Protein AF-A0A348PH36-F1 (afdb_monomer_lite)

Radius of gyration: 28.59 Å; chains: 1; bounding box: 39×39×92 Å

Foldseek 3Di:
DDDDDDDDDDDDDDDPDDDDDDDDDPDPPPDDPDPPDPDPDDDCVPHPVVVCVVPPCQQADDDPVSDPQQAHDPDPVSPVVGGD

pLDDT: mean 79.33, std 18.73, range [44.28, 98.31]

Sequence (84 aa):
MAPPLLLALRAAAVAVGGSAAAMGAWGDVGTLAPALRSAPAVDFTRDIAPVLAARCFQCHGPDASSRKSGLRLDTRDGALKGGK

Structure (mmCIF, N/CA/C/O backbone):
data_AF-A0A348PH36-F1
#
_entry.id   AF-A0A348PH36-F1
#
loop_
_atom_site.group_PDB
_atom_site.id
_atom_site.type_symbol
_atom_site.label_atom_id
_atom_site.label_alt_id
_atom_site.label_comp_id
_atom_site.label_asym_id
_atom_site.label_entity_id
_atom_site.label_seq_id
_atom_site.pdbx_PDB_ins_code
_atom_site.Cartn_x
_atom_site.Cartn_y
_atom_site.Cartn_z
_atom_site.occupancy
_atom_site.B_iso_or_equiv
_atom_site.auth_seq_id
_atom_site.auth_comp_id
_atom_site.auth_asym_id
_atom_site.auth_atom_id
_atom_site.pdbx_PDB_model_num
ATOM 1 N N . MET A 1 1 ? -7.524 16.100 -76.044 1.00 44.28 1 MET A N 1
ATOM 2 C CA . MET A 1 1 ? -6.650 17.286 -75.937 1.00 44.28 1 MET A CA 1
ATOM 3 C C . MET A 1 1 ? -5.963 17.227 -74.570 1.00 44.28 1 MET A C 1
ATOM 5 O O . MET A 1 1 ? -6.597 17.548 -73.578 1.00 44.28 1 MET A O 1
ATOM 9 N N . ALA A 1 2 ? -4.746 16.675 -74.496 1.00 50.22 2 ALA A N 1
ATOM 10 C CA . ALA A 1 2 ? -3.887 16.707 -73.297 1.00 50.22 2 ALA A CA 1
ATOM 11 C C . ALA A 1 2 ? -3.195 18.087 -73.190 1.00 50.22 2 ALA A C 1
ATOM 13 O O . ALA A 1 2 ? -3.141 18.777 -74.214 1.00 50.22 2 ALA A O 1
ATOM 14 N N . PRO A 1 3 ? -2.678 18.509 -72.015 1.00 58.03 3 PRO A N 1
ATOM 15 C CA . PRO A 1 3 ? -1.301 18.144 -71.630 1.00 58.03 3 PRO A CA 1
ATOM 16 C C . PRO A 1 3 ? -1.150 17.941 -70.081 1.00 58.03 3 PRO A C 1
ATOM 18 O O . PRO A 1 3 ? -2.167 17.784 -69.411 1.00 58.03 3 PRO A O 1
ATOM 21 N N . PRO A 1 4 ? 0.059 17.805 -69.488 1.00 57.94 4 PRO A N 1
ATOM 22 C CA . PRO A 1 4 ? 0.606 16.522 -69.034 1.00 57.94 4 PRO A CA 1
ATOM 23 C C . PRO A 1 4 ? 0.963 16.480 -67.526 1.00 57.94 4 PRO A C 1
ATOM 25 O O . PRO A 1 4 ? 0.974 17.489 -66.826 1.00 57.94 4 PRO A O 1
ATOM 28 N N . LEU A 1 5 ? 1.288 15.274 -67.045 1.00 60.41 5 LEU A N 1
ATOM 29 C CA . LEU A 1 5 ? 1.946 15.007 -65.761 1.00 60.41 5 LEU A CA 1
ATOM 30 C C . LEU A 1 5 ? 3.263 15.795 -65.582 1.00 60.41 5 LEU A C 1
ATOM 32 O O . LEU A 1 5 ? 3.933 16.101 -66.564 1.00 60.41 5 LEU A O 1
ATOM 36 N N . LEU A 1 6 ? 3.680 15.888 -64.307 1.00 56.59 6 LEU A N 1
ATOM 37 C CA . LEU A 1 6 ? 5.037 16.108 -63.763 1.00 56.59 6 LEU A CA 1
ATOM 38 C C . LEU A 1 6 ? 5.283 17.509 -63.184 1.00 56.59 6 LEU A C 1
ATOM 40 O O . LEU A 1 6 ? 5.855 18.361 -63.848 1.00 56.59 6 LEU A O 1
ATOM 44 N N . LEU A 1 7 ? 4.996 17.689 -61.890 1.00 56.59 7 LEU A N 1
ATOM 45 C CA . LEU A 1 7 ? 6.065 18.028 -60.940 1.00 56.59 7 LEU A CA 1
ATOM 46 C C . LEU A 1 7 ? 5.618 17.762 -59.499 1.00 56.59 7 LEU A C 1
ATOM 48 O O . LEU A 1 7 ? 4.999 18.582 -58.827 1.00 56.59 7 LEU A O 1
ATOM 52 N N . ALA A 1 8 ? 5.959 16.570 -59.023 1.00 56.06 8 ALA A N 1
ATOM 53 C CA . ALA A 1 8 ? 6.149 16.330 -57.608 1.00 56.06 8 ALA A CA 1
ATOM 54 C C . ALA A 1 8 ? 7.239 17.278 -57.094 1.00 56.06 8 ALA A C 1
ATOM 56 O O . ALA A 1 8 ? 8.322 17.280 -57.668 1.00 56.06 8 ALA A O 1
ATOM 57 N N . LEU A 1 9 ? 7.001 18.021 -56.007 1.00 58.00 9 LEU A N 1
ATOM 58 C CA . LEU A 1 9 ? 8.081 18.434 -55.110 1.00 58.00 9 LEU A CA 1
ATOM 59 C C . LEU A 1 9 ? 7.561 18.888 -53.730 1.00 58.00 9 LEU A C 1
ATOM 61 O O . LEU A 1 9 ? 7.089 19.998 -53.541 1.00 58.00 9 LEU A O 1
ATOM 65 N N . ARG A 1 10 ? 7.756 17.976 -52.773 1.00 59.19 10 ARG A N 1
ATOM 66 C CA . ARG A 1 10 ? 8.312 18.185 -51.426 1.00 59.19 10 ARG A CA 1
ATOM 67 C C . ARG A 1 10 ? 7.496 18.904 -50.342 1.00 59.19 10 ARG A C 1
ATOM 69 O O . ARG A 1 10 ? 7.247 20.099 -50.359 1.00 59.19 10 ARG A O 1
ATOM 76 N N . ALA A 1 11 ? 7.247 18.090 -49.314 1.00 54.09 11 ALA A N 1
ATOM 77 C CA . ALA A 1 11 ? 6.964 18.413 -47.927 1.00 54.09 11 ALA A CA 1
ATOM 78 C C . ALA A 1 11 ? 7.642 19.698 -47.425 1.00 54.09 11 ALA A C 1
ATOM 80 O O . ALA A 1 11 ? 8.868 19.816 -47.438 1.00 54.09 11 ALA A O 1
ATOM 81 N N . ALA A 1 12 ? 6.830 20.606 -46.887 1.00 52.56 12 ALA A N 1
ATOM 82 C CA . ALA A 1 12 ? 7.300 21.652 -45.998 1.00 52.56 12 ALA A CA 1
ATOM 83 C C . ALA A 1 12 ? 7.549 21.031 -44.616 1.00 52.56 12 ALA A C 1
ATOM 85 O O . ALA A 1 12 ? 6.618 20.746 -43.865 1.00 52.56 12 ALA A O 1
ATOM 86 N N . ALA A 1 13 ? 8.817 20.777 -44.300 1.00 56.62 13 ALA A N 1
ATOM 87 C CA . ALA A 1 13 ? 9.241 20.514 -42.935 1.00 56.62 13 ALA A CA 1
ATOM 88 C C . ALA A 1 13 ? 9.114 21.818 -42.132 1.00 56.62 13 ALA A C 1
ATOM 90 O O . ALA A 1 13 ? 9.743 22.822 -42.465 1.00 56.62 13 ALA A O 1
ATOM 91 N N . VAL A 1 14 ? 8.291 21.801 -41.084 1.00 54.03 14 VAL 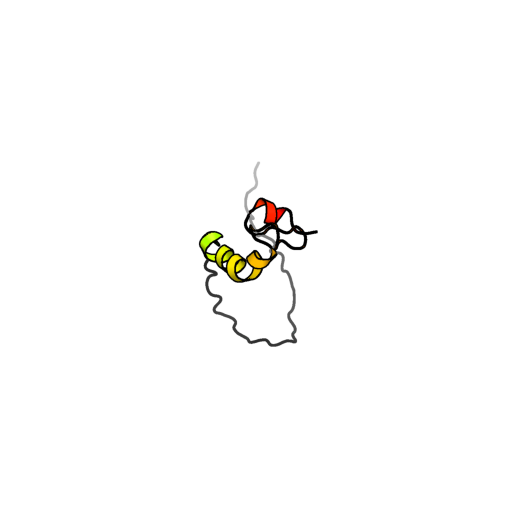A N 1
ATOM 92 C CA . VAL A 1 14 ? 8.253 22.857 -40.068 1.00 54.03 14 VAL A CA 1
ATOM 93 C C . VAL A 1 14 ? 9.603 22.864 -39.352 1.00 54.03 14 VAL A C 1
ATOM 95 O O . VAL A 1 14 ? 9.932 21.935 -38.617 1.00 54.03 14 VAL A O 1
ATOM 98 N N . ALA A 1 15 ? 10.394 23.910 -39.579 1.00 55.34 15 ALA A N 1
ATOM 99 C CA . ALA A 1 15 ? 11.580 24.200 -38.790 1.00 55.34 15 ALA A CA 1
ATOM 100 C C . ALA A 1 15 ? 11.146 24.880 -37.483 1.00 55.34 15 ALA A C 1
ATOM 102 O O . ALA A 1 15 ? 10.831 26.070 -37.467 1.00 55.34 15 ALA A O 1
ATOM 103 N N . VAL A 1 16 ? 11.125 24.129 -36.378 1.00 57.47 16 VAL A N 1
ATOM 104 C CA . VAL A 1 16 ? 11.143 24.720 -35.033 1.00 57.47 16 VAL A CA 1
ATOM 105 C C . VAL A 1 16 ? 12.550 25.268 -34.811 1.00 57.47 16 VAL A C 1
ATOM 107 O O . VAL A 1 16 ? 13.479 24.537 -34.480 1.00 57.47 16 VAL A O 1
ATOM 110 N N . GLY A 1 17 ? 12.712 26.565 -35.062 1.00 56.97 17 GLY A N 1
ATOM 111 C CA . GLY A 1 17 ? 13.872 27.327 -34.625 1.00 56.97 17 GLY A CA 1
ATOM 112 C C . GLY A 1 17 ? 13.749 27.624 -33.134 1.00 56.97 17 GLY A C 1
ATOM 113 O O . GLY A 1 17 ? 12.898 28.409 -32.728 1.00 56.97 17 GLY A O 1
ATOM 114 N N . GLY A 1 18 ? 14.597 26.996 -32.325 1.00 49.66 18 GLY A N 1
ATOM 115 C CA . GLY A 1 18 ? 14.797 27.336 -30.920 1.00 49.66 18 GLY A CA 1
ATOM 116 C C . GLY A 1 18 ? 16.289 27.342 -30.620 1.00 49.66 18 GLY A C 1
ATOM 117 O O . GLY A 1 18 ? 16.874 26.288 -30.390 1.00 49.66 18 GLY A O 1
ATOM 118 N N . SER A 1 19 ? 16.907 28.524 -30.681 1.00 55.53 19 SER A N 1
ATOM 119 C CA . SER A 1 19 ? 18.314 28.727 -30.334 1.00 55.53 19 SER A CA 1
ATOM 120 C C . SER A 1 19 ? 18.560 28.449 -28.854 1.00 55.53 19 SER A C 1
ATOM 122 O O . SER A 1 19 ? 17.887 28.990 -27.979 1.00 55.53 19 SER A O 1
ATOM 124 N N . ALA A 1 20 ? 19.579 27.634 -28.602 1.00 59.94 20 ALA A N 1
ATOM 125 C CA . ALA A 1 20 ? 20.191 27.434 -27.304 1.00 59.94 20 ALA A CA 1
ATOM 126 C C . ALA A 1 20 ? 21.031 28.655 -26.886 1.00 59.94 20 ALA A C 1
ATOM 128 O O . ALA A 1 20 ? 21.821 29.160 -27.680 1.00 59.94 20 ALA A O 1
ATOM 129 N N . ALA A 1 21 ? 20.907 29.062 -25.623 1.00 49.06 21 ALA A N 1
ATOM 130 C CA . ALA A 1 21 ? 21.976 29.630 -24.792 1.00 49.06 21 ALA A CA 1
ATOM 131 C C . ALA A 1 21 ? 21.471 29.597 -23.334 1.00 49.06 21 ALA A C 1
ATOM 133 O O . ALA A 1 21 ? 20.554 30.323 -22.974 1.00 49.06 21 ALA A O 1
ATOM 134 N N . ALA A 1 22 ? 21.808 28.551 -22.579 1.00 64.25 22 ALA A N 1
ATOM 135 C CA . ALA A 1 22 ? 22.971 28.479 -21.688 1.00 64.25 22 ALA A CA 1
ATOM 136 C C . ALA A 1 22 ? 22.734 29.183 -20.341 1.00 64.25 22 ALA A C 1
ATOM 138 O O . ALA A 1 22 ? 22.663 30.403 -20.281 1.00 64.25 22 ALA A O 1
ATOM 139 N N . MET A 1 23 ? 22.642 28.385 -19.271 1.00 57.00 23 MET A N 1
ATOM 140 C CA . MET A 1 23 ? 23.421 28.507 -18.027 1.00 57.00 23 MET A CA 1
ATOM 141 C C . MET A 1 23 ? 22.929 27.445 -17.034 1.00 57.00 23 MET A C 1
ATOM 143 O O . MET A 1 23 ? 21.830 27.540 -16.499 1.00 57.00 23 MET A O 1
ATOM 147 N N . GLY A 1 24 ? 23.752 26.421 -16.808 1.00 49.59 24 GLY A N 1
ATOM 148 C CA . GLY A 1 24 ? 23.483 25.370 -15.826 1.00 49.59 24 GLY A CA 1
ATOM 149 C C . GLY A 1 24 ? 24.089 24.032 -16.226 1.00 49.59 24 GLY A C 1
ATOM 150 O O . GLY A 1 24 ? 23.367 23.087 -16.515 1.00 49.59 24 GLY A O 1
ATOM 151 N N . ALA A 1 25 ? 25.418 23.977 -16.293 1.00 65.31 25 ALA A N 1
ATOM 152 C CA . ALA A 1 25 ? 26.190 22.781 -16.596 1.00 65.31 25 ALA A CA 1
ATOM 153 C C . ALA A 1 25 ? 25.998 21.698 -15.520 1.00 65.31 25 ALA A C 1
ATOM 155 O O . ALA A 1 25 ? 26.635 21.737 -14.470 1.00 65.31 25 ALA A O 1
ATOM 156 N N . TRP A 1 26 ? 25.142 20.717 -15.803 1.00 63.72 26 TRP A N 1
ATOM 157 C CA . TRP A 1 26 ? 25.230 19.368 -15.245 1.00 63.72 26 TRP A CA 1
ATOM 158 C C . TRP A 1 26 ? 25.713 18.457 -16.373 1.00 63.72 26 TRP A C 1
ATOM 160 O O . TRP A 1 26 ? 24.903 17.838 -17.046 1.00 63.72 26 TRP A O 1
ATOM 170 N N . GLY A 1 27 ? 27.026 18.454 -16.608 1.00 56.81 27 GLY A N 1
ATOM 171 C CA . GLY A 1 27 ? 27.745 17.409 -17.338 1.00 56.81 27 GLY A CA 1
ATOM 172 C C . GLY A 1 27 ? 27.255 17.081 -18.751 1.00 56.81 27 GLY A C 1
ATOM 173 O O . GLY A 1 27 ? 26.301 16.343 -18.966 1.00 56.81 27 GLY A O 1
ATOM 174 N N . ASP A 1 28 ? 28.029 17.531 -19.720 1.00 60.81 28 ASP A N 1
ATOM 175 C CA . ASP A 1 28 ? 28.204 17.007 -21.072 1.00 60.81 28 ASP A CA 1
ATOM 176 C C . ASP A 1 28 ? 28.487 15.483 -21.087 1.00 60.81 28 ASP A C 1
ATOM 178 O O . ASP A 1 28 ? 29.578 15.008 -21.381 1.00 60.81 28 ASP A O 1
ATOM 182 N N . VAL A 1 29 ? 27.449 14.687 -20.816 1.00 62.59 29 VAL A N 1
ATOM 183 C CA . VAL A 1 29 ? 27.365 13.249 -21.120 1.00 62.59 29 VAL A CA 1
ATOM 184 C C . VAL A 1 29 ? 26.389 13.040 -22.286 1.00 62.59 29 VAL A C 1
ATOM 186 O O . VAL A 1 29 ? 25.457 12.245 -22.225 1.00 62.59 29 VAL A O 1
ATOM 189 N N . GLY A 1 30 ? 26.562 13.794 -23.373 1.00 70.88 30 GLY A N 1
ATOM 190 C CA . GLY A 1 30 ? 26.018 13.432 -24.685 1.00 70.88 30 GLY A CA 1
ATOM 191 C C . GLY A 1 30 ? 27.155 12.787 -25.472 1.00 70.88 30 GLY A C 1
ATOM 192 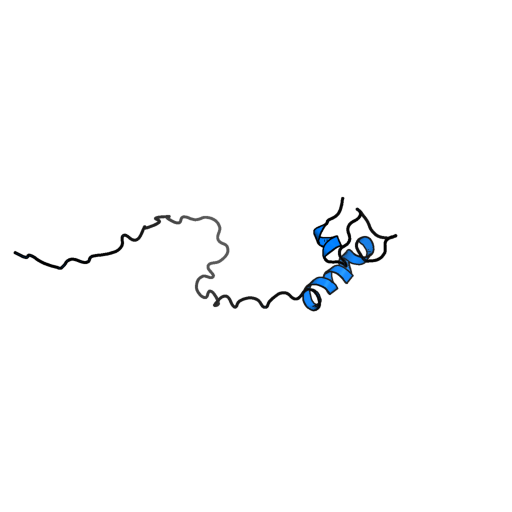O O . GLY A 1 30 ? 28.136 13.449 -25.772 1.00 70.88 30 GLY A O 1
ATOM 193 N N . THR A 1 31 ? 27.146 11.510 -25.853 1.00 65.12 31 THR A N 1
ATOM 194 C CA . THR A 1 31 ? 26.273 10.986 -26.914 1.00 65.12 31 THR A CA 1
ATOM 195 C C . THR A 1 31 ? 26.370 9.450 -26.950 1.00 65.12 31 THR A C 1
ATOM 197 O O . THR A 1 31 ? 26.807 8.855 -27.929 1.00 65.12 31 THR A O 1
ATOM 200 N N . LEU A 1 32 ? 25.977 8.782 -25.868 1.00 62.47 32 LEU A N 1
ATOM 201 C CA . LEU A 1 32 ? 25.663 7.349 -25.882 1.00 62.47 32 LEU A CA 1
ATOM 202 C C . LEU A 1 32 ? 24.371 7.160 -25.096 1.00 62.47 32 LEU A C 1
ATOM 204 O O . LEU A 1 32 ? 24.377 6.605 -24.002 1.00 62.47 32 LEU A O 1
ATOM 208 N N . ALA A 1 33 ? 23.260 7.683 -25.622 1.00 65.19 33 ALA A N 1
ATOM 209 C CA . ALA A 1 33 ? 21.954 7.324 -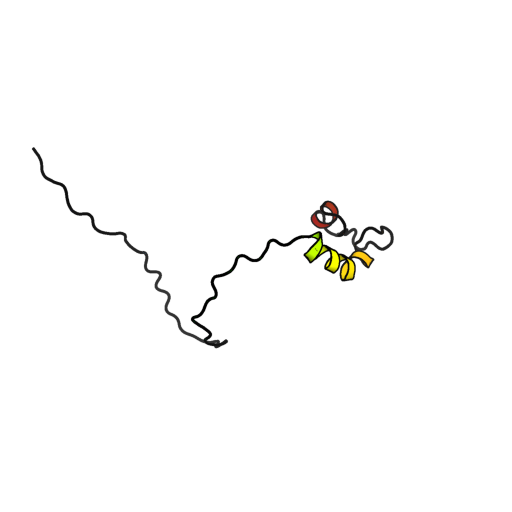25.088 1.00 65.19 33 ALA A CA 1
ATOM 210 C C . ALA A 1 33 ? 21.817 5.800 -25.254 1.00 65.19 33 ALA A C 1
ATOM 212 O O . ALA A 1 33 ? 21.799 5.324 -26.395 1.00 65.19 33 ALA A O 1
ATOM 213 N N . PRO A 1 34 ? 21.771 5.013 -24.162 1.00 69.75 34 PRO A N 1
ATOM 214 C CA . PRO A 1 34 ? 21.494 3.595 -24.283 1.00 69.75 34 PRO A CA 1
ATOM 215 C C . PRO A 1 34 ? 20.133 3.477 -24.963 1.00 69.75 34 PRO A C 1
ATOM 217 O O . PRO A 1 34 ? 19.229 4.261 -24.661 1.00 69.75 34 PRO A O 1
ATOM 220 N N . ALA A 1 35 ? 19.965 2.509 -25.867 1.00 71.56 35 ALA A N 1
ATOM 221 C CA . ALA A 1 35 ? 18.630 2.143 -26.319 1.00 71.56 35 ALA A CA 1
ATOM 222 C C . ALA A 1 35 ? 17.784 1.927 -25.059 1.00 71.56 35 ALA A C 1
ATOM 224 O O . ALA A 1 35 ? 18.130 1.058 -24.254 1.00 71.56 35 ALA A O 1
ATOM 225 N N . LEU A 1 36 ? 16.753 2.758 -24.841 1.00 70.06 36 LEU A N 1
ATOM 226 C CA . LEU A 1 36 ? 15.879 2.621 -23.681 1.00 70.06 36 LEU A CA 1
ATOM 227 C C . LEU A 1 36 ? 15.254 1.232 -23.763 1.00 70.06 36 LEU A C 1
ATOM 229 O O . LEU A 1 36 ? 14.295 0.986 -24.496 1.00 70.06 36 LEU A O 1
ATOM 233 N N . ARG A 1 37 ? 15.847 0.291 -23.032 1.00 73.38 37 ARG A N 1
ATOM 234 C CA . ARG A 1 37 ? 15.266 -1.017 -22.807 1.00 73.38 37 ARG A CA 1
ATOM 235 C C . ARG A 1 37 ? 13.972 -0.737 -22.060 1.00 73.38 37 ARG A C 1
ATOM 237 O O . ARG A 1 37 ? 13.998 -0.075 -21.025 1.00 73.38 37 ARG A O 1
ATOM 244 N N . SER A 1 38 ? 12.851 -1.207 -22.600 1.00 81.19 38 SER A N 1
ATOM 245 C CA . SER A 1 38 ? 11.592 -1.159 -21.864 1.00 81.19 38 SER A CA 1
ATOM 246 C C . SER A 1 38 ? 11.828 -1.814 -20.503 1.00 81.19 38 SER A C 1
ATOM 248 O O . SER A 1 38 ? 12.335 -2.940 -20.444 1.00 81.19 38 SER A O 1
ATOM 250 N N . ALA A 1 39 ? 11.568 -1.066 -19.429 1.00 84.75 39 ALA A N 1
ATOM 251 C CA . ALA A 1 39 ? 11.684 -1.600 -18.085 1.00 84.75 39 ALA A CA 1
ATOM 252 C C . ALA A 1 39 ? 10.752 -2.816 -17.969 1.00 84.75 39 ALA A C 1
ATOM 254 O O . ALA A 1 39 ? 9.660 -2.802 -18.549 1.00 84.75 39 ALA A O 1
ATOM 255 N N . PRO A 1 40 ? 11.169 -3.881 -17.264 1.00 89.56 40 PRO A N 1
ATOM 256 C CA . PRO A 1 40 ? 10.281 -5.003 -17.016 1.00 89.56 40 PRO A CA 1
ATOM 257 C C . PRO A 1 40 ? 8.997 -4.506 -16.344 1.00 89.56 40 PRO A C 1
ATOM 259 O O . PRO A 1 40 ? 9.014 -3.541 -15.578 1.00 89.56 40 PRO A O 1
ATOM 262 N N . ALA A 1 41 ? 7.880 -5.165 -16.650 1.00 94.12 41 ALA A N 1
ATOM 263 C CA . ALA A 1 41 ? 6.611 -4.845 -16.018 1.00 94.12 41 ALA A CA 1
ATOM 264 C C . ALA A 1 41 ? 6.730 -5.012 -14.498 1.00 94.12 41 ALA A C 1
ATOM 266 O O . ALA A 1 41 ? 7.258 -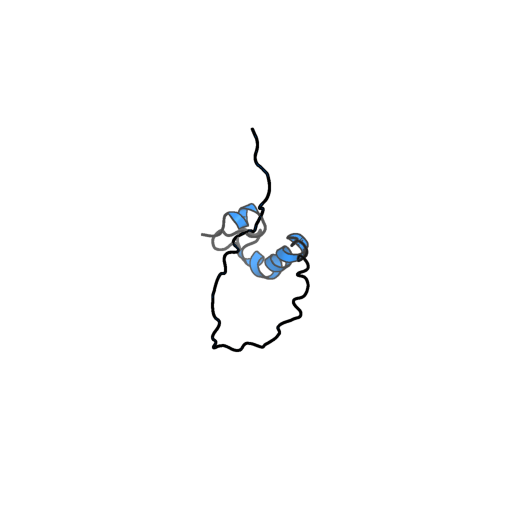6.020 -14.022 1.00 94.12 41 ALA A O 1
ATOM 267 N N . VAL A 1 42 ? 6.225 -4.022 -13.762 1.00 95.00 42 VAL A N 1
ATOM 268 C CA . VAL A 1 42 ? 6.174 -4.061 -12.300 1.00 95.00 42 VAL A CA 1
ATOM 269 C C . VAL A 1 42 ? 5.176 -5.130 -11.870 1.00 95.00 42 VAL A C 1
ATOM 271 O O . VAL A 1 42 ? 4.029 -5.134 -12.324 1.00 95.00 42 VAL A O 1
ATOM 274 N N . ASP A 1 43 ? 5.602 -6.012 -10.974 1.00 96.31 43 ASP A N 1
ATOM 275 C CA . ASP A 1 43 ? 4.755 -7.021 -10.353 1.00 96.31 43 ASP A CA 1
ATOM 276 C C . ASP A 1 43 ? 4.430 -6.613 -8.915 1.00 96.31 43 ASP A C 1
ATOM 278 O O . ASP A 1 43 ? 5.319 -6.411 -8.090 1.00 96.31 43 ASP A O 1
ATOM 282 N N . PHE A 1 44 ? 3.143 -6.501 -8.583 1.00 95.44 44 PHE A N 1
ATOM 283 C CA . PHE A 1 44 ? 2.737 -6.044 -7.254 1.00 95.44 44 PHE A CA 1
ATOM 284 C C . PHE A 1 44 ? 3.268 -6.954 -6.139 1.00 95.44 44 PHE A C 1
ATOM 286 O O . PHE A 1 44 ? 3.719 -6.458 -5.110 1.00 95.44 44 PHE A O 1
ATOM 293 N N . THR A 1 45 ? 3.233 -8.271 -6.334 1.00 96.44 45 THR A N 1
ATOM 294 C CA . THR A 1 45 ? 3.590 -9.245 -5.297 1.00 96.44 45 THR A CA 1
ATOM 295 C C . THR A 1 45 ? 5.089 -9.250 -5.024 1.00 96.44 45 THR A C 1
ATOM 297 O O . THR A 1 45 ? 5.497 -9.320 -3.867 1.00 96.44 45 THR A O 1
ATOM 300 N N . ARG A 1 46 ? 5.912 -9.163 -6.074 1.00 97.38 46 ARG A N 1
ATOM 301 C CA . ARG A 1 46 ? 7.375 -9.156 -5.960 1.00 97.38 46 ARG A CA 1
ATOM 302 C C . ARG A 1 46 ? 7.934 -7.785 -5.597 1.00 97.38 46 ARG A C 1
ATOM 304 O O . ARG A 1 46 ? 8.833 -7.720 -4.766 1.00 97.38 46 ARG A O 1
ATOM 311 N N . ASP A 1 47 ? 7.400 -6.714 -6.183 1.00 97.88 47 ASP A N 1
ATOM 312 C CA . ASP A 1 47 ? 8.044 -5.396 -6.140 1.00 97.88 47 ASP A CA 1
ATOM 313 C C . ASP A 1 47 ? 7.398 -4.444 -5.118 1.00 97.88 47 ASP A C 1
ATOM 315 O O . ASP A 1 47 ? 8.095 -3.643 -4.496 1.00 97.88 47 ASP A O 1
ATOM 319 N N . ILE A 1 48 ? 6.076 -4.518 -4.904 1.00 96.75 48 ILE A N 1
ATOM 320 C CA . ILE A 1 48 ? 5.333 -3.524 -4.100 1.00 96.75 48 ILE A CA 1
ATOM 321 C C . ILE A 1 48 ? 4.927 -4.064 -2.724 1.00 96.75 48 ILE A C 1
ATOM 323 O O . ILE A 1 48 ? 5.145 -3.402 -1.706 1.00 96.75 48 ILE A O 1
ATOM 327 N N . ALA A 1 49 ? 4.346 -5.261 -2.665 1.00 96.69 49 ALA A N 1
ATOM 328 C CA . ALA A 1 49 ? 3.823 -5.844 -1.433 1.00 96.69 49 ALA A CA 1
ATOM 329 C C . ALA A 1 49 ? 4.870 -5.938 -0.301 1.00 96.69 49 ALA A C 1
ATOM 331 O O . ALA A 1 49 ? 4.525 -5.577 0.828 1.00 96.69 49 ALA A O 1
ATOM 332 N N . PRO A 1 50 ? 6.146 -6.315 -0.548 1.00 97.88 50 PRO A N 1
ATOM 333 C CA . PRO A 1 50 ? 7.159 -6.362 0.508 1.00 97.88 50 PRO A CA 1
ATOM 334 C C . PRO A 1 50 ? 7.459 -4.982 1.105 1.00 97.88 50 PRO A C 1
ATOM 336 O O . PRO A 1 50 ? 7.660 -4.854 2.313 1.00 97.88 50 PRO A O 1
ATOM 339 N N . VAL A 1 51 ? 7.441 -3.934 0.274 1.00 98.31 51 VAL A N 1
ATOM 340 C CA . VAL A 1 51 ? 7.672 -2.551 0.711 1.00 98.31 51 VAL A CA 1
ATOM 341 C C . VAL A 1 51 ? 6.529 -2.083 1.611 1.00 98.31 51 VAL A C 1
ATOM 343 O O . VAL A 1 51 ? 6.769 -1.565 2.705 1.00 98.31 51 VAL A O 1
ATOM 346 N N . LEU A 1 52 ? 5.282 -2.316 1.191 1.00 97.94 52 LEU A N 1
ATOM 347 C CA . LEU A 1 52 ? 4.101 -1.945 1.974 1.00 97.94 52 LEU A CA 1
ATOM 348 C C . LEU A 1 52 ? 4.007 -2.734 3.285 1.00 97.94 52 LEU A C 1
ATOM 350 O O . LEU A 1 52 ? 3.670 -2.159 4.322 1.00 97.94 52 LEU A O 1
ATOM 354 N N . ALA A 1 53 ? 4.366 -4.018 3.274 1.00 97.38 53 ALA A N 1
ATOM 355 C CA . ALA A 1 53 ? 4.411 -4.840 4.477 1.00 97.38 53 ALA A CA 1
ATOM 356 C C . ALA A 1 53 ? 5.432 -4.317 5.493 1.00 97.38 53 ALA A C 1
ATOM 358 O O . ALA A 1 53 ? 5.111 -4.182 6.673 1.00 97.38 53 ALA A O 1
ATOM 359 N N . ALA A 1 54 ? 6.633 -3.956 5.034 1.00 98.25 54 ALA A N 1
ATOM 360 C CA . ALA A 1 54 ? 7.710 -3.503 5.907 1.00 98.25 54 ALA A CA 1
ATOM 361 C C . ALA A 1 54 ? 7.494 -2.098 6.492 1.00 98.25 54 ALA A C 1
ATOM 363 O O . ALA A 1 54 ? 8.081 -1.774 7.527 1.00 98.25 54 ALA A O 1
ATOM 364 N N . ARG A 1 55 ? 6.724 -1.235 5.815 1.00 98.06 55 ARG A N 1
ATOM 365 C CA . ARG A 1 55 ? 6.654 0.200 6.147 1.00 98.06 55 ARG A CA 1
ATOM 366 C C . ARG A 1 55 ? 5.257 0.720 6.466 1.00 98.06 55 ARG A C 1
ATOM 368 O O . ARG A 1 55 ? 5.146 1.715 7.174 1.00 98.06 55 ARG A O 1
ATOM 375 N N . CYS A 1 56 ? 4.198 0.084 5.971 1.00 97.56 56 CYS A N 1
ATOM 376 C CA . CYS A 1 56 ? 2.859 0.677 5.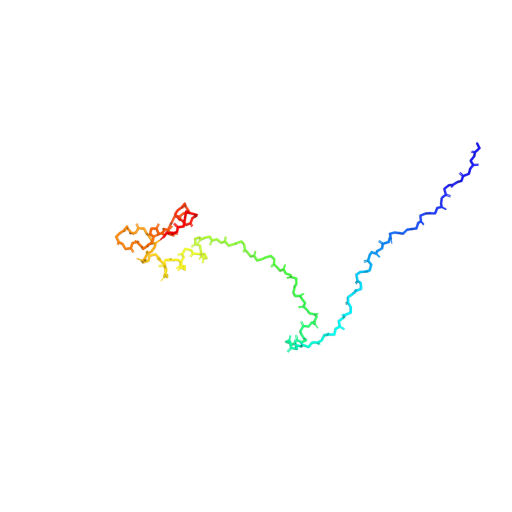975 1.00 97.56 56 CYS A CA 1
ATOM 377 C C . CYS A 1 56 ? 1.811 -0.186 6.690 1.00 97.56 56 CYS A C 1
ATOM 379 O O . CYS A 1 56 ? 0.961 0.351 7.403 1.00 97.56 56 CYS A O 1
ATOM 381 N N . PHE A 1 57 ? 1.855 -1.514 6.544 1.00 97.38 57 PHE A N 1
ATOM 382 C CA . PHE A 1 57 ? 0.791 -2.398 7.042 1.00 97.38 57 PHE A CA 1
ATOM 383 C C . PHE A 1 57 ? 0.640 -2.424 8.562 1.00 97.38 57 PHE A C 1
ATOM 385 O O . PHE A 1 57 ? -0.446 -2.730 9.044 1.00 97.38 57 PHE A O 1
ATOM 392 N N . GLN A 1 58 ? 1.661 -2.016 9.317 1.00 97.19 58 GLN A N 1
ATOM 393 C CA . GLN A 1 58 ? 1.526 -1.857 10.764 1.00 97.19 58 GLN A CA 1
ATOM 394 C C . GLN A 1 58 ? 0.375 -0.901 11.135 1.00 97.19 58 GLN A C 1
ATOM 396 O O . GLN A 1 58 ? -0.361 -1.175 12.077 1.00 97.19 58 GLN A O 1
ATOM 401 N N . CYS A 1 59 ? 0.209 0.202 10.390 1.00 97.69 59 CYS A N 1
ATOM 402 C CA . CYS A 1 59 ? -0.815 1.225 10.650 1.00 97.69 59 CYS A CA 1
ATOM 403 C C . CYS A 1 59 ? -1.921 1.291 9.583 1.00 97.69 59 CYS A C 1
ATOM 405 O O . CYS A 1 59 ? -2.922 1.965 9.798 1.00 97.69 59 CYS A O 1
ATOM 407 N N . HIS A 1 60 ? -1.747 0.656 8.423 1.00 97.88 60 HIS A N 1
ATOM 408 C CA . HIS A 1 60 ? -2.690 0.715 7.295 1.00 97.88 60 HIS A CA 1
ATOM 409 C C . HIS A 1 60 ? -2.935 -0.659 6.653 1.00 97.88 60 HIS A C 1
ATOM 411 O O . HIS A 1 60 ? -3.256 -0.750 5.469 1.00 97.88 60 HIS A O 1
ATOM 417 N N . GLY A 1 61 ? -2.722 -1.736 7.405 1.00 95.75 61 GLY A N 1
ATOM 418 C CA . GLY A 1 61 ? -2.837 -3.112 6.927 1.00 95.75 61 GLY A CA 1
ATOM 419 C C . GLY A 1 61 ? -4.164 -3.784 7.300 1.00 95.75 61 GLY A C 1
ATOM 420 O O . GLY A 1 61 ? -5.174 -3.104 7.513 1.00 95.75 61 GLY A O 1
ATOM 421 N N . PRO A 1 62 ? -4.185 -5.125 7.378 1.00 96.00 62 PRO A N 1
ATOM 422 C CA . PRO A 1 62 ? -5.411 -5.899 7.573 1.00 96.00 62 PRO A CA 1
ATOM 423 C C . PRO A 1 62 ? -6.033 -5.736 8.966 1.00 96.00 62 PRO A C 1
ATOM 425 O O . PRO A 1 62 ? -7.260 -5.823 9.080 1.00 96.00 62 PRO A O 1
ATOM 428 N N . ASP A 1 63 ? -5.234 -5.441 9.993 1.00 96.31 63 ASP A N 1
ATOM 429 C CA . ASP A 1 63 ? -5.727 -5.212 11.353 1.00 96.31 63 ASP A CA 1
ATOM 430 C C . ASP A 1 63 ? -6.588 -3.940 11.429 1.00 96.31 63 ASP A C 1
ATOM 432 O O . ASP A 1 63 ? -6.183 -2.853 11.022 1.00 96.31 63 ASP A O 1
ATOM 436 N N . ALA A 1 64 ? -7.816 -4.082 11.927 1.00 94.25 64 ALA A N 1
ATOM 437 C CA . ALA A 1 64 ? -8.750 -2.973 12.069 1.00 94.25 64 ALA A CA 1
ATOM 438 C C . ALA A 1 64 ? -8.409 -2.058 13.244 1.00 94.25 64 ALA A C 1
ATOM 440 O O . ALA A 1 64 ? -8.647 -0.856 13.148 1.00 94.25 64 ALA A O 1
ATOM 441 N N . SER A 1 65 ? -7.848 -2.611 14.317 1.00 95.62 65 SER A N 1
ATOM 442 C CA . SER A 1 65 ? -7.583 -1.880 15.556 1.00 95.62 65 SER A CA 1
ATOM 443 C C . SER A 1 65 ? -6.390 -0.936 15.421 1.00 95.62 65 SER A C 1
ATOM 445 O O . SER A 1 65 ? -6.380 0.135 16.023 1.00 95.62 65 SER A O 1
ATOM 447 N N . SER A 1 66 ? -5.400 -1.296 14.601 1.00 95.38 66 SER A N 1
ATOM 448 C CA . SER A 1 66 ? -4.236 -0.449 14.324 1.00 95.38 66 SER A CA 1
ATOM 449 C C . SER A 1 66 ? -4.441 0.538 13.168 1.00 95.38 66 SER A C 1
ATOM 451 O O . SER A 1 66 ? -3.606 1.428 12.970 1.00 95.38 66 SER A O 1
ATOM 453 N N . ARG A 1 67 ? -5.530 0.395 12.393 1.00 95.56 67 ARG A N 1
ATOM 454 C CA . ARG A 1 67 ? -5.746 1.152 11.154 1.00 95.56 67 ARG A CA 1
ATOM 455 C C . ARG A 1 67 ? -6.004 2.636 11.409 1.00 95.56 67 ARG A C 1
ATOM 457 O O . ARG A 1 67 ? -7.029 3.022 11.966 1.00 95.56 67 ARG A O 1
ATOM 464 N N . LYS A 1 68 ? -5.114 3.491 10.905 1.00 96.06 68 LYS A N 1
ATOM 465 C CA . LYS A 1 68 ? -5.217 4.956 11.016 1.00 96.06 68 LYS A CA 1
ATOM 466 C C . LYS A 1 68 ? -5.895 5.571 9.788 1.00 96.06 68 LYS A C 1
ATOM 468 O O . LYS A 1 68 ? -5.786 5.035 8.685 1.00 96.06 68 LYS A O 1
ATOM 473 N N . SER A 1 69 ? -6.590 6.702 9.974 1.00 94.94 69 SER A N 1
ATOM 474 C CA . SER A 1 69 ? -7.224 7.502 8.894 1.00 94.94 69 SER A CA 1
ATOM 475 C C . SER A 1 69 ? -8.191 6.697 7.993 1.00 94.94 69 SER A C 1
ATOM 477 O O . SER A 1 69 ? -8.536 7.072 6.875 1.00 94.94 69 SER A O 1
ATOM 479 N N . GLY A 1 70 ? -8.653 5.531 8.463 1.00 91.88 70 GLY A N 1
ATOM 480 C CA . GLY A 1 70 ? -9.483 4.622 7.671 1.00 91.88 70 GLY A CA 1
ATOM 481 C C . GLY A 1 70 ? -8.847 4.165 6.350 1.00 91.88 70 GLY A C 1
ATOM 482 O O . GLY A 1 70 ? -9.590 3.735 5.468 1.00 91.88 70 GLY A O 1
ATOM 483 N N . LEU A 1 71 ? -7.519 4.272 6.209 1.00 97.31 71 LEU A N 1
ATOM 484 C CA . LEU A 1 71 ? -6.762 3.863 5.026 1.00 97.31 71 LEU A CA 1
ATOM 485 C C . LEU A 1 71 ? -6.377 2.383 5.128 1.00 97.31 71 LEU A C 1
ATOM 487 O O . LEU A 1 71 ? -5.935 1.916 6.182 1.00 97.31 71 LEU A O 1
ATOM 491 N N . ARG A 1 72 ? -6.525 1.657 4.014 1.00 96.81 72 ARG A N 1
ATOM 492 C CA . ARG A 1 72 ? -6.284 0.215 3.932 1.00 96.81 72 ARG A CA 1
ATOM 493 C C . ARG A 1 72 ? -5.492 -0.145 2.674 1.00 96.81 72 ARG A C 1
ATOM 495 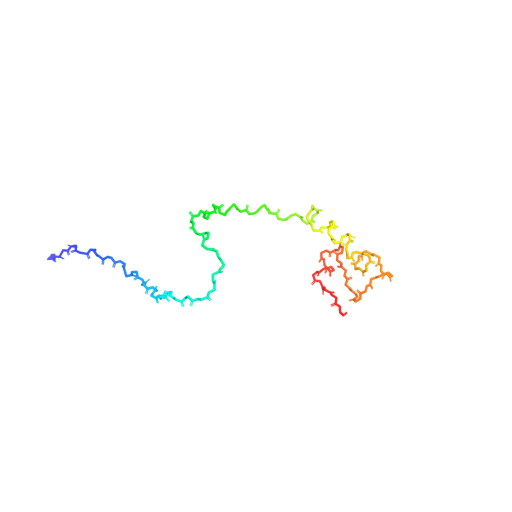O O . ARG A 1 72 ? -6.042 -0.110 1.586 1.00 96.81 72 ARG A O 1
ATOM 502 N N . LEU A 1 73 ? -4.223 -0.515 2.821 1.00 97.50 73 LEU A N 1
ATOM 503 C CA . LEU A 1 73 ? -3.291 -0.735 1.705 1.00 97.50 73 LEU A CA 1
ATOM 504 C C . LEU A 1 73 ? -3.069 -2.215 1.350 1.00 97.50 73 LEU A C 1
ATOM 506 O O . LEU A 1 73 ? -2.467 -2.504 0.322 1.00 97.50 73 LEU A O 1
ATOM 510 N N . ASP A 1 74 ? -3.543 -3.155 2.172 1.00 95.56 74 ASP A N 1
ATOM 511 C CA . ASP A 1 74 ? -3.410 -4.605 1.938 1.00 95.56 74 ASP A CA 1
ATOM 512 C C . ASP A 1 74 ? -4.378 -5.145 0.874 1.00 95.56 74 ASP A C 1
ATOM 514 O O . ASP A 1 74 ? -4.259 -6.289 0.444 1.00 95.56 74 ASP A O 1
ATOM 518 N N . THR A 1 75 ? -5.342 -4.331 0.437 1.00 96.00 75 THR A N 1
ATOM 519 C CA . THR A 1 75 ? -6.326 -4.695 -0.590 1.00 96.00 75 THR A CA 1
ATOM 520 C C . THR A 1 75 ? -6.373 -3.628 -1.671 1.00 96.00 75 THR A C 1
ATOM 522 O O . THR A 1 75 ? -6.224 -2.439 -1.385 1.00 96.00 75 THR A O 1
ATOM 525 N N . ARG A 1 76 ? -6.637 -4.043 -2.913 1.00 95.81 76 ARG A N 1
ATOM 526 C CA . ARG A 1 76 ? -6.739 -3.122 -4.051 1.00 95.81 76 ARG A CA 1
ATOM 527 C C . ARG A 1 76 ? -7.830 -2.072 -3.841 1.00 95.81 76 ARG A C 1
ATOM 529 O O . ARG A 1 76 ? -7.554 -0.885 -3.974 1.00 95.81 76 ARG A O 1
ATOM 536 N N . ASP A 1 77 ? -9.035 -2.495 -3.468 1.00 97.00 77 ASP A N 1
ATOM 537 C CA . ASP A 1 77 ? -10.162 -1.574 -3.272 1.00 97.00 77 ASP A CA 1
ATOM 538 C C . ASP A 1 77 ? -9.910 -0.590 -2.129 1.00 97.00 77 ASP A C 1
ATOM 540 O O . ASP A 1 77 ? -10.221 0.593 -2.252 1.00 97.00 77 ASP A O 1
ATOM 544 N N . GLY A 1 78 ? -9.297 -1.047 -1.032 1.00 96.56 78 GLY A N 1
ATOM 545 C CA . GLY A 1 78 ? -8.900 -0.168 0.066 1.00 96.56 78 GLY A CA 1
ATOM 546 C C . GLY A 1 78 ? -7.889 0.893 -0.374 1.00 96.56 78 GLY A C 1
ATOM 547 O O . GLY A 1 78 ? -8.052 2.068 -0.039 1.00 96.56 78 GLY A O 1
ATOM 548 N N . ALA A 1 79 ? -6.888 0.494 -1.165 1.00 96.19 79 ALA A N 1
ATOM 549 C CA . ALA A 1 79 ? -5.851 1.396 -1.651 1.00 96.19 79 ALA A CA 1
ATOM 550 C C . ALA A 1 79 ? -6.418 2.442 -2.622 1.00 96.19 79 ALA A C 1
ATOM 552 O O . ALA A 1 79 ? -6.035 3.607 -2.559 1.00 96.19 79 ALA A O 1
ATOM 553 N N . LEU A 1 80 ? -7.367 2.045 -3.477 1.00 96.69 80 LEU A N 1
ATOM 554 C CA . LEU A 1 80 ? -8.031 2.944 -4.425 1.00 96.69 80 LEU A CA 1
ATOM 555 C C . LEU A 1 80 ? -9.059 3.868 -3.761 1.00 96.69 80 LEU A C 1
ATOM 557 O O . LEU A 1 80 ? -9.281 4.976 -4.242 1.00 96.69 80 LEU A O 1
ATOM 561 N N . LYS A 1 81 ? -9.678 3.439 -2.656 1.00 96.81 81 LYS A N 1
ATOM 562 C CA . LYS A 1 81 ? -10.625 4.262 -1.891 1.00 96.81 81 LYS A CA 1
ATOM 563 C C . LYS A 1 81 ? -9.943 5.399 -1.122 1.00 96.81 81 LYS A C 1
ATOM 565 O O . LYS A 1 81 ? -10.561 6.443 -0.930 1.00 96.81 81 LYS A O 1
ATOM 570 N N . GLY A 1 82 ? -8.699 5.196 -0.685 1.00 94.25 82 GLY A N 1
ATOM 571 C CA . GLY A 1 82 ? -7.917 6.191 0.050 1.00 94.25 82 GLY A CA 1
ATOM 572 C C . GLY A 1 82 ? -8.291 6.347 1.534 1.00 94.25 82 GLY A C 1
ATOM 573 O O . GLY A 1 82 ? -9.205 5.700 2.055 1.00 94.25 82 GLY A O 1
ATOM 574 N N . GLY A 1 83 ? -7.519 7.190 2.226 1.00 92.94 83 GLY A N 1
ATOM 575 C CA . GLY A 1 83 ? -7.735 7.598 3.620 1.00 92.94 83 GLY A CA 1
ATOM 576 C C . GLY A 1 83 ? -8.559 8.883 3.724 1.00 92.94 83 GLY A C 1
ATOM 577 O O . GLY A 1 83 ? -8.810 9.541 2.718 1.00 92.94 83 GLY A O 1
ATOM 578 N N . LYS A 1 84 ? -8.992 9.222 4.935 1.00 78.81 84 LYS A N 1
ATOM 579 C CA . LYS A 1 84 ? -9.825 10.392 5.259 1.00 78.81 84 LYS A CA 1
ATOM 580 C C . LYS A 1 84 ? -9.299 11.139 6.474 1.00 78.81 84 LYS A C 1
ATOM 582 O O . LYS A 1 84 ? -8.622 10.491 7.310 1.00 78.81 84 LYS A O 1
#

Secondary structure (DSSP, 8-state):
------------------------------S-----PPPPPP-IIIIIHHHHHHHTHHHHSS-SSS--TT---SSHHHHHH---